Protein AF-A0A534JFE7-F1 (afdb_monomer)

Radius of gyration: 11.02 Å; Cα contacts (8 Å, |Δi|>4): 64; chains: 1; bounding box: 27×20×28 Å

pLDDT: mean 86.45, std 13.73, range [45.38, 97.62]

Structure (mmCIF, N/CA/C/O backbone):
data_AF-A0A534JFE7-F1
#
_entry.id   AF-A0A534JFE7-F1
#
loop_
_atom_site.group_PDB
_atom_site.id
_atom_site.type_symbol
_atom_site.label_atom_id
_atom_site.label_alt_id
_atom_site.label_comp_id
_atom_site.label_asym_id
_atom_site.label_entity_id
_atom_site.label_seq_id
_atom_site.pdbx_PDB_ins_code
_atom_site.Cartn_x
_atom_site.Cartn_y
_atom_site.Cartn_z
_atom_site.occupancy
_atom_site.B_iso_or_equiv
_atom_site.auth_seq_id
_atom_site.auth_comp_id
_atom_site.auth_asym_id
_atom_site.auth_atom_id
_atom_site.pdbx_PDB_model_num
ATOM 1 N N . MET A 1 1 ? 7.965 -14.976 -16.646 1.00 45.38 1 MET A N 1
ATOM 2 C CA . MET A 1 1 ? 7.476 -13.585 -16.761 1.00 45.38 1 MET A CA 1
ATOM 3 C C . MET A 1 1 ? 6.774 -13.222 -15.458 1.00 45.38 1 MET A C 1
ATOM 5 O O . MET A 1 1 ? 5.594 -13.505 -15.316 1.00 45.38 1 MET A O 1
ATOM 9 N N . LEU A 1 2 ? 7.492 -12.714 -14.453 1.00 56.00 2 LEU A N 1
ATOM 10 C CA . LEU A 1 2 ? 6.840 -12.292 -13.210 1.00 56.00 2 LEU A CA 1
ATOM 11 C C . LEU A 1 2 ? 6.268 -10.894 -13.441 1.00 56.00 2 LEU A C 1
ATOM 13 O O . LEU A 1 2 ? 7.020 -9.929 -13.568 1.00 56.00 2 LEU A O 1
ATOM 17 N N . ALA A 1 3 ? 4.944 -10.804 -13.565 1.00 56.06 3 ALA A N 1
ATOM 18 C CA . ALA A 1 3 ? 4.247 -9.530 -13.638 1.00 56.06 3 ALA A CA 1
ATOM 19 C C . ALA A 1 3 ? 4.590 -8.719 -12.382 1.00 56.06 3 ALA A C 1
ATOM 21 O O . ALA A 1 3 ? 4.3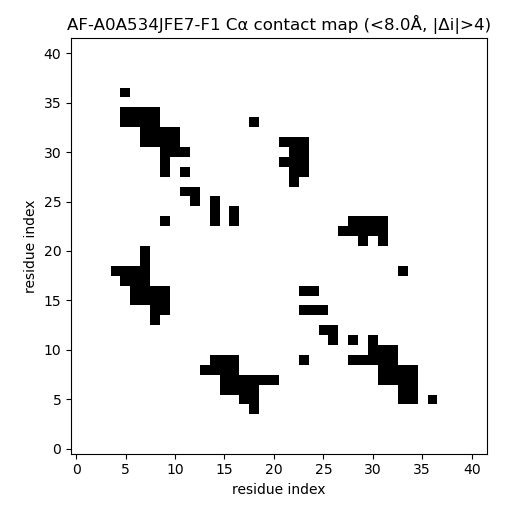18 -9.141 -11.258 1.00 56.06 3 ALA A O 1
ATOM 22 N N . LYS A 1 4 ? 5.236 -7.567 -12.571 1.00 64.06 4 LYS A N 1
ATOM 23 C CA . LYS A 1 4 ? 5.540 -6.627 -11.493 1.00 64.06 4 LYS A CA 1
ATOM 24 C C . LYS A 1 4 ? 4.205 -6.131 -10.932 1.00 64.06 4 LYS A C 1
ATOM 26 O O . LYS A 1 4 ? 3.537 -5.319 -11.563 1.00 64.06 4 LYS A O 1
ATOM 31 N N . GLN A 1 5 ? 3.784 -6.683 -9.795 1.00 67.06 5 GLN A N 1
ATOM 32 C CA . GLN A 1 5 ? 2.523 -6.318 -9.156 1.00 67.06 5 GLN A CA 1
ATOM 33 C C . GLN A 1 5 ? 2.547 -4.822 -8.807 1.00 67.06 5 GLN A C 1
ATOM 35 O O . GLN A 1 5 ? 3.564 -4.310 -8.339 1.00 67.06 5 GLN A O 1
ATOM 40 N N . GLU A 1 6 ? 1.441 -4.114 -9.030 1.00 76.75 6 GLU A N 1
ATOM 41 C CA . GLU A 1 6 ? 1.291 -2.720 -8.605 1.00 76.75 6 GLU A CA 1
ATOM 42 C C . GLU A 1 6 ? 1.287 -2.658 -7.069 1.00 76.75 6 GLU A C 1
ATOM 44 O O . GLU A 1 6 ? 0.283 -2.905 -6.419 1.00 76.75 6 GLU A O 1
ATOM 49 N N . GLU A 1 7 ? 2.434 -2.410 -6.447 1.00 88.44 7 GLU A N 1
ATOM 50 C CA . GLU A 1 7 ? 2.548 -2.347 -4.987 1.00 88.44 7 GLU A CA 1
ATOM 51 C C . GLU A 1 7 ? 2.139 -0.955 -4.479 1.00 88.44 7 GLU A C 1
ATOM 53 O O . GLU A 1 7 ? 2.488 0.062 -5.082 1.00 88.44 7 GLU A O 1
ATOM 58 N N . THR A 1 8 ? 1.467 -0.881 -3.329 1.00 93.75 8 THR A N 1
ATOM 59 C CA . THR A 1 8 ? 1.281 0.384 -2.597 1.00 93.75 8 THR A CA 1
ATOM 60 C C . THR A 1 8 ? 2.254 0.459 -1.423 1.00 93.75 8 THR A C 1
ATOM 62 O O . THR A 1 8 ? 2.594 -0.546 -0.803 1.00 93.75 8 THR A O 1
ATOM 65 N N . ILE A 1 9 ? 2.747 1.649 -1.104 1.00 94.75 9 ILE A N 1
ATOM 66 C CA . ILE A 1 9 ? 3.710 1.911 -0.035 1.00 94.75 9 ILE A CA 1
ATOM 67 C C . ILE A 1 9 ? 3.033 2.768 1.026 1.00 94.75 9 ILE A C 1
ATOM 69 O O . ILE A 1 9 ? 2.401 3.768 0.705 1.00 94.75 9 ILE A O 1
ATOM 73 N N . CYS A 1 10 ? 3.172 2.395 2.294 1.00 97.31 10 CYS A N 1
ATOM 74 C CA . CYS A 1 10 ? 2.675 3.220 3.392 1.00 97.31 10 CYS A CA 1
ATOM 75 C C . CYS A 1 10 ? 3.493 4.508 3.542 1.00 97.31 10 CYS A C 1
ATOM 77 O O . CYS A 1 10 ? 4.720 4.453 3.543 1.00 97.31 10 CYS A O 1
ATOM 79 N N . MET A 1 11 ? 2.818 5.640 3.734 1.00 96.56 11 MET A N 1
ATOM 80 C CA . MET A 1 11 ? 3.466 6.938 3.960 1.00 96.56 11 MET A CA 1
ATOM 81 C C . MET A 1 11 ? 4.089 7.057 5.356 1.00 96.56 11 ME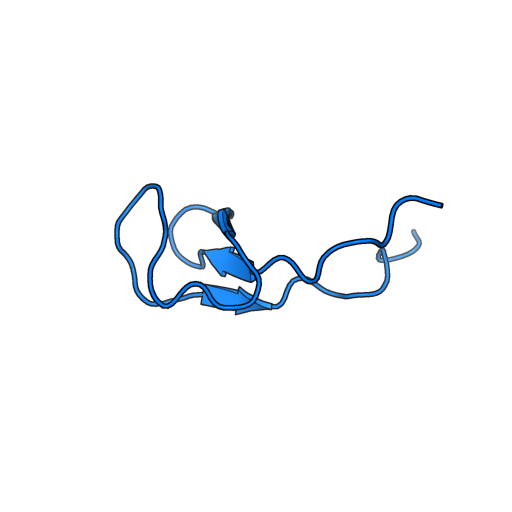T A C 1
ATOM 83 O O . MET A 1 11 ? 5.081 7.755 5.512 1.00 96.56 11 MET A O 1
ATOM 87 N N . ASN A 1 12 ? 3.573 6.311 6.341 1.00 97.06 12 ASN A N 1
ATOM 88 C CA . ASN A 1 12 ? 4.061 6.376 7.725 1.00 97.06 12 ASN A CA 1
ATOM 89 C C . ASN A 1 12 ? 5.203 5.402 8.028 1.00 97.06 12 ASN A C 1
ATOM 91 O O . ASN A 1 12 ? 6.091 5.721 8.808 1.00 97.06 12 ASN A O 1
ATOM 95 N N . CYS A 1 13 ? 5.191 4.194 7.453 1.00 97.31 13 CYS A N 1
ATOM 96 C CA . CYS A 1 13 ? 6.195 3.167 7.774 1.00 97.31 13 CYS A CA 1
ATOM 97 C C . CYS A 1 13 ? 6.878 2.534 6.558 1.00 97.31 13 CYS A C 1
ATOM 99 O O . CYS A 1 13 ? 7.630 1.574 6.720 1.00 97.31 13 CYS A O 1
ATOM 101 N N . TYR A 1 14 ? 6.581 3.009 5.345 1.00 95.19 14 TYR A N 1
ATOM 102 C CA . TYR A 1 14 ? 7.178 2.545 4.086 1.00 95.19 14 TYR A CA 1
ATOM 103 C C . TYR A 1 14 ? 7.010 1.047 3.773 1.00 95.19 14 TYR A C 1
ATOM 105 O O . TYR A 1 14 ? 7.615 0.525 2.836 1.00 95.19 14 TYR A O 1
ATOM 113 N N . ALA A 1 15 ? 6.140 0.342 4.503 1.00 96.06 15 ALA A N 1
ATOM 114 C CA . ALA A 1 15 ? 5.806 -1.047 4.215 1.00 96.06 15 ALA A CA 1
ATOM 115 C C . ALA A 1 15 ? 5.133 -1.173 2.840 1.00 96.06 15 ALA A C 1
ATOM 117 O O . ALA A 1 15 ? 4.282 -0.350 2.491 1.00 96.06 15 ALA A O 1
ATOM 118 N N . ARG A 1 16 ? 5.471 -2.235 2.098 1.00 94.31 16 ARG A N 1
ATOM 119 C CA . ARG A 1 16 ? 4.791 -2.598 0.847 1.00 94.31 16 ARG A CA 1
ATOM 120 C C . ARG A 1 16 ? 3.499 -3.346 1.146 1.00 94.31 16 ARG A C 1
ATOM 122 O O . ARG A 1 16 ? 3.483 -4.261 1.971 1.00 94.31 16 ARG A O 1
ATOM 129 N N . ASN A 1 17 ? 2.434 -2.958 0.466 1.00 94.50 17 ASN A N 1
ATOM 130 C CA . ASN A 1 17 ? 1.094 -3.506 0.590 1.00 94.50 17 ASN A CA 1
ATOM 131 C C . ASN A 1 17 ? 0.561 -3.860 -0.804 1.00 94.50 17 ASN A C 1
ATOM 133 O O . ASN A 1 17 ? 1.106 -3.443 -1.830 1.00 94.50 17 ASN A O 1
ATOM 137 N N . ALA A 1 18 ? -0.511 -4.650 -0.826 1.00 93.12 18 ALA A N 1
ATOM 138 C CA . ALA A 1 18 ? -1.187 -5.031 -2.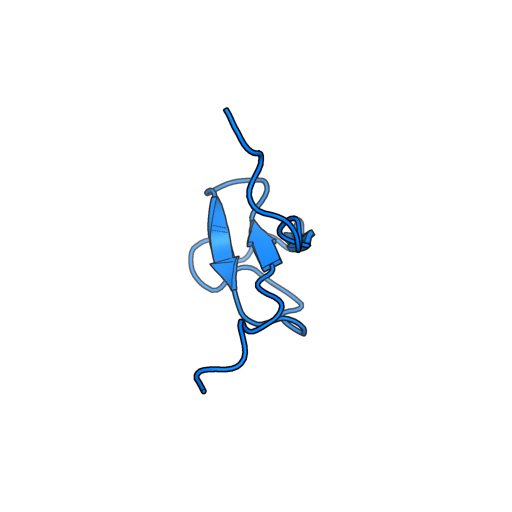058 1.00 93.12 18 ALA A CA 1
ATOM 139 C C . ALA A 1 18 ? -1.729 -3.794 -2.815 1.00 93.12 18 ALA A C 1
ATOM 141 O O . ALA A 1 18 ? -2.052 -2.787 -2.177 1.00 93.12 18 ALA A O 1
ATOM 142 N N . PRO A 1 19 ? -1.906 -3.873 -4.148 1.00 89.75 19 PRO A N 1
ATOM 143 C CA . PRO A 1 19 ? -2.427 -2.769 -4.964 1.00 89.75 19 PRO A CA 1
ATOM 144 C C . PRO A 1 19 ? -3.749 -2.184 -4.461 1.00 89.75 19 PRO A C 1
ATOM 146 O O . PRO A 1 19 ? -3.987 -0.988 -4.564 1.00 89.75 19 PRO A 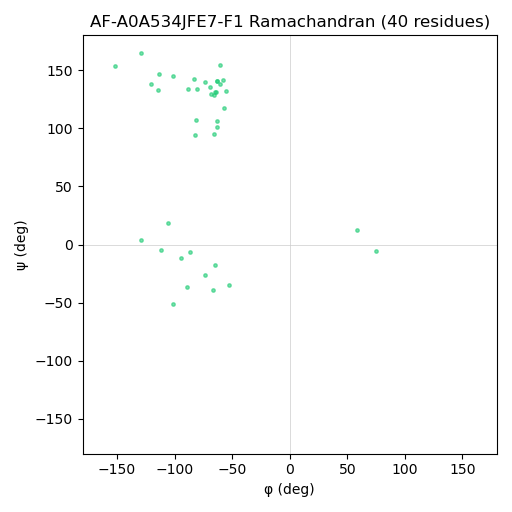O 1
ATOM 149 N N . ARG A 1 20 ? -4.608 -3.042 -3.901 1.00 88.75 20 ARG A N 1
ATOM 150 C CA . ARG A 1 20 ? -5.948 -2.695 -3.404 1.00 88.75 20 ARG A CA 1
ATOM 151 C C . ARG A 1 20 ? -6.027 -2.637 -1.876 1.00 88.75 20 ARG A C 1
ATOM 153 O O . ARG A 1 20 ? -7.109 -2.761 -1.310 1.00 88.75 20 ARG A O 1
ATOM 160 N N . ALA A 1 21 ? -4.890 -2.523 -1.189 1.00 93.75 21 ALA A N 1
ATOM 161 C CA . ALA A 1 21 ? -4.893 -2.373 0.259 1.00 93.75 21 ALA A CA 1
ATOM 162 C C . ALA A 1 21 ? -5.570 -1.048 0.646 1.00 93.75 21 ALA A C 1
ATOM 164 O O . ALA A 1 21 ? -5.237 0.001 0.109 1.00 93.75 21 ALA A O 1
ATOM 165 N N 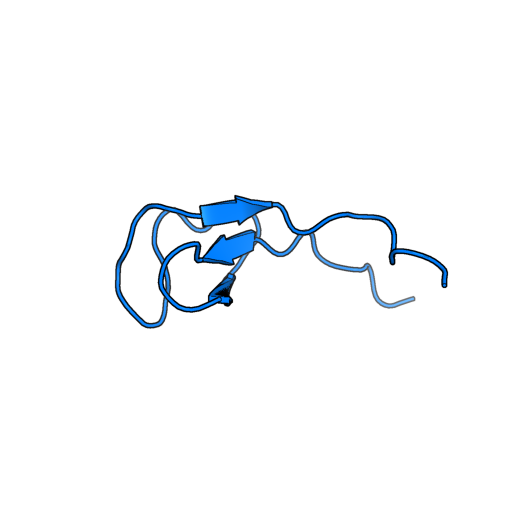. THR A 1 22 ? -6.502 -1.097 1.596 1.00 95.06 22 THR A N 1
ATOM 166 C CA . THR A 1 22 ? -7.165 0.092 2.165 1.00 95.06 22 THR A CA 1
ATOM 167 C C . THR A 1 22 ? -6.484 0.592 3.442 1.00 95.06 22 THR A C 1
ATOM 169 O O . THR A 1 22 ? -6.785 1.677 3.933 1.00 95.06 22 THR A O 1
ATOM 172 N N . ARG A 1 23 ? -5.565 -0.207 4.001 1.00 96.75 23 ARG A N 1
ATOM 173 C CA . ARG A 1 23 ? -4.761 0.109 5.188 1.00 96.75 23 ARG A CA 1
ATOM 174 C C . ARG A 1 23 ? -3.425 -0.624 5.161 1.00 96.75 23 ARG A C 1
ATOM 176 O O . ARG A 1 23 ? -3.305 -1.698 4.569 1.00 96.75 23 ARG A O 1
ATOM 183 N N . CYS A 1 24 ? -2.428 -0.061 5.831 1.00 97.62 24 CYS A N 1
ATOM 184 C CA . CYS A 1 24 ? -1.116 -0.667 5.970 1.00 97.62 24 CYS A CA 1
ATOM 185 C C . CYS A 1 24 ? -1.197 -1.951 6.801 1.00 97.62 24 CYS A C 1
ATOM 187 O O . CYS A 1 24 ? -1.667 -1.931 7.939 1.00 97.62 24 CYS A O 1
ATOM 189 N N . ARG A 1 25 ? -0.640 -3.046 6.276 1.00 96.44 25 ARG A N 1
ATOM 190 C CA . ARG A 1 25 ? -0.585 -4.342 6.973 1.00 96.44 25 ARG A CA 1
ATOM 191 C C . ARG A 1 25 ? 0.277 -4.339 8.243 1.00 96.44 25 ARG A C 1
ATOM 193 O O . ARG A 1 25 ? 0.187 -5.271 9.026 1.00 96.44 25 ARG A O 1
ATOM 200 N N . LYS A 1 26 ? 1.150 -3.335 8.402 1.00 97.12 26 LYS A N 1
ATOM 201 C CA . LYS A 1 26 ? 2.115 -3.237 9.509 1.00 97.12 26 LYS A CA 1
ATOM 202 C C . LYS A 1 26 ? 1.666 -2.268 10.599 1.00 97.12 26 LYS A C 1
ATOM 204 O O . LYS A 1 26 ? 1.699 -2.633 11.763 1.00 97.12 26 LYS A O 1
ATOM 209 N N . CYS A 1 27 ? 1.284 -1.042 10.237 1.00 97.56 27 CYS A N 1
ATOM 210 C CA . CYS A 1 27 ? 0.939 0.002 11.212 1.00 97.56 27 CYS A CA 1
ATOM 211 C C . CYS A 1 27 ? -0.544 0.397 11.220 1.00 97.56 27 CYS A C 1
ATOM 213 O O . CYS A 1 27 ? -0.935 1.243 12.013 1.00 97.56 27 CYS A O 1
ATOM 215 N N . GLY A 1 28 ? -1.366 -0.141 10.314 1.00 96.62 28 GLY A N 1
ATOM 216 C CA . GLY A 1 28 ? -2.790 0.192 10.230 1.00 96.62 28 GLY A CA 1
ATOM 217 C C . GLY A 1 28 ? -3.126 1.560 9.620 1.00 96.62 28 GLY A C 1
ATOM 218 O O . GLY A 1 28 ? -4.305 1.820 9.391 1.00 96.62 28 GLY A O 1
ATOM 219 N N . SER A 1 29 ? -2.137 2.409 9.301 1.00 97.19 29 SER A N 1
ATOM 220 C CA . 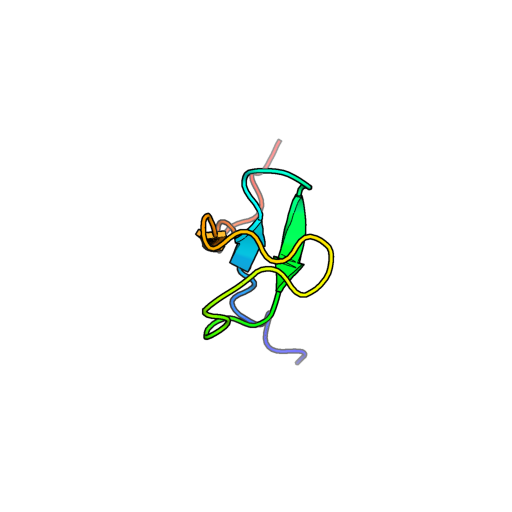SER A 1 29 ? -2.380 3.700 8.635 1.00 97.19 29 SER A CA 1
ATOM 221 C C . SER A 1 29 ? -3.107 3.518 7.299 1.00 97.19 29 SER A C 1
ATOM 223 O O . SER A 1 29 ? -2.821 2.583 6.548 1.00 97.19 29 SER A O 1
ATOM 225 N N . LYS A 1 30 ? -4.031 4.431 6.995 1.00 96.31 30 LYS A N 1
ATOM 226 C CA . LYS A 1 30 ? -4.766 4.484 5.721 1.00 96.31 30 LYS A CA 1
ATOM 227 C C . LYS A 1 30 ? -4.016 5.275 4.645 1.00 96.31 30 LYS A C 1
ATOM 229 O O . LYS A 1 30 ? -4.423 5.282 3.489 1.00 96.31 30 LYS A O 1
ATOM 234 N N . GLU A 1 31 ? -2.904 5.907 5.011 1.00 96.38 31 GLU A N 1
ATOM 235 C CA . GLU A 1 31 ? -2.087 6.702 4.102 1.00 96.38 31 GLU A CA 1
ATOM 236 C C . GLU A 1 31 ? -1.149 5.788 3.311 1.00 96.38 31 GLU A C 1
ATOM 238 O O . GLU A 1 31 ? -0.063 5.397 3.761 1.00 96.38 31 GLU A O 1
ATOM 243 N N . LEU A 1 32 ? -1.609 5.406 2.122 1.00 95.62 32 LEU A N 1
ATOM 244 C CA . LEU A 1 32 ? -0.901 4.559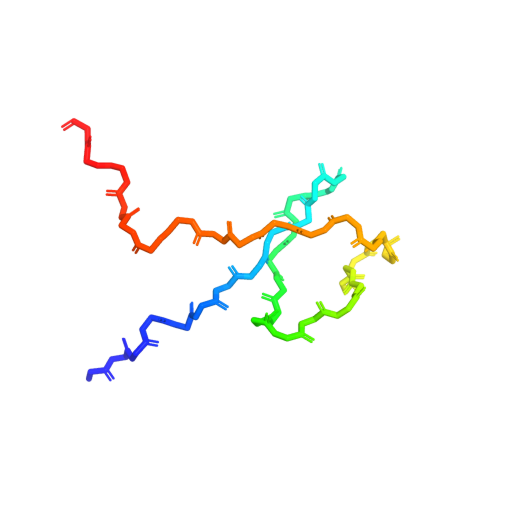 1.174 1.00 95.62 32 LEU A CA 1
ATOM 245 C C . LEU A 1 32 ? -0.719 5.319 -0.140 1.00 95.62 32 LEU A C 1
ATOM 247 O O . LEU A 1 32 ? -1.650 5.951 -0.631 1.00 95.62 32 LEU A O 1
ATOM 251 N N . ARG A 1 33 ? 0.464 5.213 -0.740 1.00 94.31 33 ARG A N 1
ATOM 252 C CA . ARG A 1 33 ? 0.749 5.730 -2.082 1.00 94.31 33 ARG A CA 1
ATOM 253 C C . ARG A 1 33 ? 1.037 4.593 -3.058 1.00 94.31 33 ARG A C 1
ATOM 255 O O . ARG A 1 33 ? 1.650 3.604 -2.657 1.00 94.31 33 ARG A O 1
ATOM 262 N N . PRO A 1 34 ? 0.683 4.708 -4.343 1.00 91.56 34 PRO A N 1
ATOM 263 C CA . PRO A 1 34 ? 1.162 3.770 -5.350 1.00 91.56 34 PRO A CA 1
ATOM 264 C C . PRO A 1 34 ? 2.691 3.858 -5.480 1.00 91.56 34 PRO A C 1
ATOM 266 O O . PRO A 1 34 ? 3.294 4.934 -5.399 1.00 91.56 34 PRO A O 1
ATOM 269 N N . LYS A 1 35 ? 3.348 2.711 -5.656 1.00 87.06 35 LYS A N 1
ATOM 270 C CA . LYS A 1 35 ? 4.764 2.663 -6.025 1.00 87.06 35 LYS A CA 1
ATOM 271 C C . LYS A 1 35 ? 4.900 3.050 -7.496 1.00 87.06 35 LYS A C 1
ATOM 273 O O . LYS A 1 35 ? 4.095 2.632 -8.325 1.00 87.06 35 LYS A O 1
ATOM 278 N N . ALA A 1 36 ? 5.929 3.830 -7.821 1.00 83.81 36 ALA A N 1
ATOM 279 C CA . ALA A 1 36 ? 6.232 4.172 -9.205 1.00 83.81 36 ALA A CA 1
ATOM 280 C C . ALA A 1 36 ? 6.411 2.892 -10.043 1.00 83.81 36 ALA A C 1
ATOM 282 O O . ALA A 1 36 ? 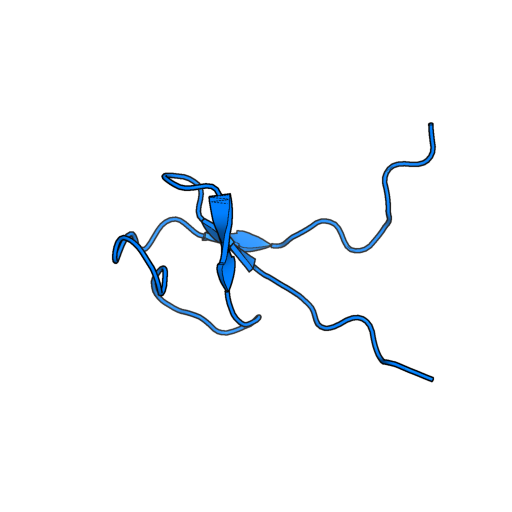7.103 1.955 -9.627 1.00 83.81 36 ALA A O 1
ATOM 283 N N . LYS A 1 37 ? 5.752 2.844 -11.207 1.00 74.31 37 LYS A N 1
ATOM 284 C CA . LYS A 1 37 ? 5.782 1.687 -12.118 1.00 74.31 37 LYS A CA 1
ATOM 285 C C . LYS A 1 37 ? 7.175 1.499 -12.713 1.00 74.31 37 LYS A C 1
ATOM 287 O O . LYS A 1 37 ? 7.692 0.378 -12.787 1.00 74.31 37 LYS A O 1
ATOM 292 N N . GLU A 1 38 ? 7.815 2.611 -13.035 1.00 77.12 38 GLU A N 1
ATOM 293 C CA . GLU A 1 38 ? 9.162 2.664 -13.576 1.00 77.12 38 GLU A CA 1
ATOM 294 C C . GLU A 1 38 ? 10.174 2.719 -12.431 1.00 77.12 38 GLU A C 1
ATOM 296 O O . GLU A 1 38 ? 9.995 3.438 -11.444 1.00 77.12 38 GLU A O 1
ATOM 301 N N . ALA A 1 39 ? 11.224 1.900 -12.524 1.00 72.44 39 ALA A N 1
ATO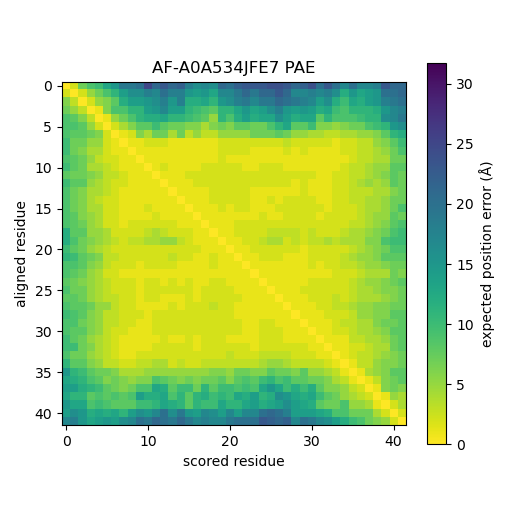M 302 C CA . ALA A 1 39 ? 12.380 2.105 -11.664 1.00 72.44 39 ALA A CA 1
ATOM 303 C C . ALA A 1 39 ? 12.989 3.450 -12.065 1.00 72.44 39 ALA A C 1
ATOM 305 O O . ALA A 1 39 ? 13.165 3.703 -13.256 1.00 72.44 39 ALA A O 1
ATOM 306 N N . ARG A 1 40 ? 13.271 4.317 -11.092 1.00 72.06 40 ARG A N 1
ATOM 307 C CA . ARG A 1 40 ? 14.020 5.542 -11.360 1.00 72.06 40 ARG A CA 1
ATOM 308 C C . ARG A 1 40 ? 15.400 5.087 -11.847 1.00 72.06 40 ARG A C 1
ATOM 310 O O . ARG A 1 40 ? 16.130 4.502 -11.055 1.00 72.06 40 ARG A O 1
ATOM 317 N N . LYS A 1 41 ? 15.670 5.224 -13.150 1.00 71.44 41 LYS A N 1
ATOM 318 C CA . LYS A 1 41 ? 17.003 4.978 -13.707 1.00 71.44 41 LYS A CA 1
ATOM 319 C C . LYS A 1 41 ? 17.923 6.077 -13.180 1.00 71.44 41 LYS A C 1
ATOM 321 O O . LYS A 1 41 ? 17.527 7.243 -13.181 1.00 71.44 41 LYS A O 1
ATOM 326 N N . GLU A 1 42 ? 19.055 5.647 -12.649 1.00 68.38 42 GLU A N 1
ATOM 327 C CA . GLU A 1 42 ? 20.178 6.472 -12.199 1.00 68.38 42 GLU A CA 1
ATOM 328 C C . GLU A 1 42 ? 20.908 7.162 -13.354 1.00 68.38 42 GLU A C 1
ATOM 330 O O . GLU A 1 42 ? 20.921 6.593 -14.472 1.00 68.38 42 GLU A O 1
#

Mean predicted aligned error: 5.53 Å

Secondary structure (DSSP, 8-state):
-------EEETTT--EE-TT-SS-TTT--S-EEEPPSS----

Nearest PDB structures (foldseek):
  6skf-assembly1_Bj  TM=8.384E-01  e=4.436E-04  Thermococcus kodakarensis
  7pwo-assembly1_m2  TM=9.492E-01  e=1.226E-03  Giardia lamblia ATCC 50803
  8br8-assembly1_Ls  TM=9.048E-01  e=2.039E-03  Giardia lamblia ATCC 50803
  9e7f-assembly1_Ag  TM=8.722E-01  e=1.763E-03  Pyrobaculum calidifontis JCM 11548
  7qep-assembly1_P0  TM=9.292E-01  e=4.215E-03  Encephalitozoon cuniculi GB-M1

Solvent-accessible surface area (backbone atoms only — not comparable to full-atom values): 2820 Å² total; per-residue (Å²): 134,83,77,83,70,64,39,20,29,24,74,87,76,64,48,80,38,56,70,82,55,75,46,35,91,84,79,59,48,64,54,62,41,78,52,75,88,65,78,85,79,130

Foldseek 3Di:
DPPPFFWKAAPPPRDTDHNPDCADPPPRHSRIHTDDPDDPDD

Sequence (42 aa):
MLAKQEETICMNCYARNAPRATRCRKCGSKELRPKAKEARKE